Protein AF-A0A0R2S9N7-F1 (afdb_monomer_lite)

Structure (mmCIF, N/CA/C/O backbone):
data_AF-A0A0R2S9N7-F1
#
_entry.id   AF-A0A0R2S9N7-F1
#
loop_
_atom_site.group_PDB
_atom_site.id
_atom_site.type_symbol
_atom_site.label_atom_id
_atom_site.label_alt_id
_atom_site.label_comp_id
_atom_site.label_asym_id
_atom_site.label_entity_id
_atom_site.label_seq_id
_atom_site.pdbx_PDB_ins_code
_atom_site.Cartn_x
_atom_site.Cartn_y
_atom_site.Cartn_z
_atom_site.occupancy
_atom_site.B_iso_or_equiv
_atom_site.auth_seq_id
_atom_site.auth_comp_id
_atom_site.auth_asym_id
_atom_site.auth_atom_id
_atom_site.pdbx_PDB_model_num
ATOM 1 N N . MET A 1 1 ? 53.675 29.530 25.010 1.00 46.69 1 MET A N 1
ATOM 2 C CA . MET A 1 1 ? 53.027 28.350 24.396 1.00 46.69 1 MET A CA 1
ATOM 3 C C . MET A 1 1 ? 51.530 28.462 24.647 1.00 46.69 1 MET A C 1
ATOM 5 O O . MET A 1 1 ? 51.131 28.408 25.797 1.00 46.69 1 MET A O 1
ATOM 9 N N . LEU A 1 2 ? 50.727 28.735 23.614 1.00 56.81 2 LEU A N 1
ATOM 10 C CA . LEU A 1 2 ? 49.268 28.899 23.712 1.00 56.81 2 LEU A CA 1
ATOM 11 C C . LEU A 1 2 ? 48.592 27.609 23.211 1.00 56.81 2 LEU A C 1
ATOM 13 O O . LEU A 1 2 ? 48.313 27.517 22.010 1.00 56.81 2 LEU A O 1
ATOM 17 N N . PRO A 1 3 ? 48.355 26.589 24.060 1.00 54.53 3 PRO A N 1
ATOM 18 C CA . PRO A 1 3 ? 47.459 25.508 23.681 1.00 54.53 3 PRO A CA 1
ATOM 19 C C . PRO A 1 3 ? 46.035 26.094 23.654 1.00 54.53 3 PRO A C 1
ATOM 21 O O . PRO A 1 3 ? 45.788 27.155 24.213 1.00 54.53 3 PRO A O 1
ATOM 24 N N . ASN A 1 4 ? 45.076 25.434 23.019 1.00 63.56 4 ASN A N 1
ATOM 25 C CA . ASN A 1 4 ? 43.635 25.755 23.091 1.00 63.56 4 ASN A CA 1
ATOM 26 C C . ASN A 1 4 ? 43.058 26.678 22.008 1.00 63.56 4 ASN A C 1
ATOM 28 O O . ASN A 1 4 ? 41.837 26.759 21.919 1.00 63.56 4 ASN A O 1
ATOM 32 N N . ARG A 1 5 ? 43.844 27.263 21.088 1.00 66.56 5 ARG A N 1
ATOM 33 C CA . ARG A 1 5 ? 43.258 27.992 19.933 1.00 66.56 5 ARG A CA 1
ATOM 34 C C . ARG A 1 5 ? 42.323 27.109 19.094 1.00 66.56 5 ARG A C 1
ATOM 36 O O . ARG A 1 5 ? 41.259 27.553 18.687 1.00 66.56 5 ARG A O 1
ATOM 43 N N . ARG A 1 6 ? 42.681 25.834 18.897 1.00 68.69 6 ARG A N 1
ATOM 44 C CA . ARG A 1 6 ? 41.844 24.854 18.178 1.00 68.69 6 ARG A CA 1
ATOM 45 C C . ARG A 1 6 ? 40.577 24.466 18.950 1.00 68.69 6 ARG A C 1
ATOM 47 O O . ARG A 1 6 ? 39.534 24.293 18.335 1.00 68.69 6 ARG A O 1
ATOM 54 N N . ALA A 1 7 ? 40.659 24.377 20.278 1.00 72.25 7 ALA A N 1
ATOM 55 C CA . ALA A 1 7 ? 39.514 24.052 21.129 1.00 72.25 7 ALA A CA 1
ATOM 56 C C . ALA A 1 7 ? 38.494 25.201 21.173 1.00 72.25 7 ALA A C 1
ATOM 58 O O . ALA A 1 7 ? 37.296 24.961 21.086 1.00 72.25 7 ALA A O 1
ATOM 59 N N . ILE A 1 8 ? 38.974 26.447 21.224 1.00 73.00 8 ILE A N 1
ATOM 60 C CA . ILE A 1 8 ? 38.121 27.643 21.206 1.00 73.00 8 ILE A CA 1
ATOM 61 C C . ILE A 1 8 ? 37.378 27.757 19.870 1.00 73.00 8 ILE A C 1
ATOM 63 O O . ILE A 1 8 ? 36.181 28.027 19.855 1.00 73.00 8 ILE A O 1
ATOM 67 N N . VAL A 1 9 ? 38.060 27.487 18.751 1.00 74.56 9 VAL A N 1
ATOM 68 C CA . VAL A 1 9 ? 37.428 27.500 17.422 1.00 74.56 9 VAL A CA 1
ATOM 69 C C . VAL A 1 9 ? 36.389 26.384 17.286 1.00 74.56 9 VAL A C 1
ATOM 71 O O . VAL A 1 9 ? 35.305 26.636 16.773 1.00 74.56 9 VAL A O 1
ATOM 74 N N . ALA A 1 10 ? 36.670 25.176 17.786 1.00 77.75 10 ALA A N 1
ATOM 75 C CA . ALA A 1 10 ? 35.713 24.069 17.748 1.00 77.75 10 ALA A CA 1
ATOM 76 C C . ALA A 1 10 ? 34.458 24.349 18.594 1.00 77.75 10 ALA A C 1
ATOM 78 O O . ALA A 1 10 ? 33.345 24.075 18.149 1.00 77.75 10 ALA A O 1
ATOM 79 N N . LEU A 1 11 ? 34.627 24.944 19.780 1.00 77.94 11 LEU A N 1
ATOM 80 C CA . LEU A 1 11 ? 33.511 25.326 20.645 1.00 77.94 11 LEU A CA 1
ATOM 81 C C . LEU A 1 11 ? 32.642 26.413 19.993 1.00 77.94 11 LEU A C 1
ATOM 83 O O . LEU A 1 11 ? 31.419 26.305 20.002 1.00 77.94 11 LEU A O 1
ATOM 87 N N . ALA A 1 12 ? 33.270 27.422 19.380 1.00 78.25 12 ALA A N 1
ATOM 88 C CA . ALA A 1 12 ? 32.566 28.489 18.672 1.00 78.25 12 ALA A CA 1
ATOM 89 C C . ALA A 1 12 ? 31.812 27.975 17.433 1.00 78.25 12 ALA A C 1
ATOM 91 O O . ALA A 1 12 ? 30.716 28.440 17.141 1.00 78.25 12 ALA A O 1
ATOM 92 N N . PHE A 1 13 ? 32.365 26.991 16.718 1.00 76.19 13 PHE A N 1
ATOM 93 C CA . PHE A 1 13 ? 31.676 26.377 15.581 1.00 76.19 13 PHE A CA 1
ATOM 94 C C . PHE A 1 13 ? 30.472 25.539 16.027 1.00 76.19 13 PHE A C 1
ATOM 96 O O . PHE A 1 13 ? 29.421 25.583 15.392 1.00 76.19 13 PHE A O 1
ATOM 103 N N . ALA A 1 14 ? 30.602 24.808 17.138 1.00 78.81 14 ALA A N 1
ATOM 104 C CA . ALA A 1 14 ? 29.511 24.016 17.693 1.00 78.81 14 ALA A CA 1
ATOM 105 C C . ALA A 1 14 ? 28.341 24.896 18.160 1.00 78.81 14 ALA A C 1
ATOM 107 O O . ALA A 1 14 ? 27.188 24.575 17.880 1.00 78.81 14 ALA A O 1
ATOM 108 N N . THR A 1 15 ? 28.615 26.028 18.817 1.00 74.12 15 THR A N 1
ATOM 109 C CA . THR A 1 15 ? 27.553 26.935 19.279 1.00 74.12 15 THR A CA 1
ATOM 110 C C . THR A 1 15 ? 26.830 27.626 18.122 1.00 74.12 15 THR A C 1
ATOM 112 O O . THR A 1 15 ? 25.608 27.750 18.164 1.00 74.12 15 THR A O 1
ATOM 115 N N . LEU A 1 16 ? 27.549 27.996 17.057 1.00 75.81 16 LEU A N 1
ATOM 116 C CA . LEU A 1 16 ? 26.969 28.621 15.862 1.00 75.81 16 LEU A CA 1
ATOM 117 C C . LEU A 1 16 ? 26.112 27.629 15.052 1.00 75.81 16 LEU A C 1
ATOM 119 O O . LEU A 1 16 ? 25.073 27.996 14.502 1.00 75.81 16 LEU A O 1
ATOM 123 N N . PHE A 1 17 ? 26.500 26.350 15.024 1.00 71.38 17 PHE A N 1
ATOM 124 C CA . PHE A 1 17 ? 25.713 25.302 14.371 1.00 71.38 17 PHE A CA 1
ATOM 125 C C . PHE A 1 17 ? 24.400 25.022 15.116 1.00 71.38 17 PHE A C 1
ATOM 127 O O . PHE A 1 17 ? 23.358 24.868 14.486 1.00 71.38 17 PHE A O 1
ATOM 134 N N . ILE A 1 18 ? 24.425 25.022 16.455 1.00 68.88 18 ILE A N 1
ATOM 135 C CA . ILE A 1 18 ? 23.225 24.811 17.281 1.00 68.88 18 ILE A CA 1
ATOM 136 C C . ILE A 1 18 ? 22.237 25.980 17.142 1.00 68.88 18 ILE A C 1
ATOM 138 O O . ILE A 1 18 ? 21.033 25.747 17.112 1.00 68.88 18 ILE A O 1
ATOM 142 N N . SER A 1 19 ? 22.714 27.224 17.005 1.00 70.25 19 SER A N 1
ATOM 143 C CA . SER A 1 19 ? 21.831 28.390 16.844 1.00 70.25 19 SER A CA 1
ATOM 144 C C . SER A 1 19 ? 21.242 28.551 15.439 1.00 70.25 19 SER A C 1
ATOM 146 O O . SER A 1 19 ? 20.289 29.305 15.279 1.00 70.25 19 SER A O 1
ATOM 148 N N . SER A 1 20 ? 21.811 27.891 14.423 1.00 64.81 20 SER A N 1
ATOM 149 C CA . SER A 1 20 ? 21.398 28.044 13.015 1.00 64.81 20 SER A CA 1
ATOM 150 C C . SER A 1 20 ? 20.420 26.963 12.543 1.00 64.81 20 SER A C 1
ATOM 152 O O . SER A 1 20 ? 19.965 26.999 11.402 1.00 64.81 20 SER A O 1
ATOM 154 N N . VAL A 1 21 ? 20.086 25.992 13.401 1.00 65.56 21 VAL A N 1
ATOM 155 C CA . VAL A 1 21 ? 18.990 25.059 13.126 1.00 65.56 21 VAL A CA 1
ATOM 156 C C . VAL A 1 21 ? 17.679 25.787 13.406 1.00 65.56 21 VAL A C 1
ATOM 158 O O . VAL A 1 21 ? 17.211 25.857 14.539 1.00 65.56 21 VAL A O 1
ATOM 161 N N . GLU A 1 22 ? 17.071 26.333 12.357 1.00 59.97 22 GLU A N 1
ATOM 162 C CA . GLU A 1 22 ? 15.672 26.742 12.394 1.00 59.97 22 GLU A CA 1
ATOM 163 C C . GLU A 1 22 ? 14.799 25.496 12.614 1.00 59.97 22 GLU A C 1
ATOM 165 O O . GLU A 1 22 ? 14.600 24.667 11.726 1.00 59.97 22 GLU A O 1
ATOM 170 N N . ILE A 1 23 ? 14.254 25.362 13.823 1.00 59.12 23 ILE A N 1
ATOM 171 C CA . ILE A 1 23 ? 13.366 24.260 14.241 1.00 59.12 23 ILE A CA 1
ATOM 172 C C . ILE A 1 23 ? 11.991 24.330 13.530 1.00 59.12 23 ILE A C 1
ATOM 174 O O . ILE A 1 23 ? 11.126 23.482 13.736 1.00 59.12 23 ILE A O 1
ATOM 178 N N . SER A 1 24 ? 11.785 25.281 12.614 1.00 55.53 24 SER A N 1
ATOM 179 C CA . SER A 1 24 ? 10.508 25.567 11.943 1.00 55.53 24 SER A CA 1
ATOM 180 C C . SER A 1 24 ? 9.906 24.406 11.130 1.00 55.53 24 SER A C 1
ATOM 182 O O . SER A 1 24 ? 8.755 24.498 10.716 1.00 55.53 24 SER A O 1
ATOM 184 N N . HIS A 1 25 ? 10.632 23.303 10.911 1.00 52.47 25 HIS A N 1
ATOM 185 C CA . HIS A 1 25 ? 10.128 22.121 10.189 1.00 52.47 25 HIS A CA 1
ATOM 186 C C . HIS A 1 25 ? 9.723 20.949 11.097 1.00 52.47 25 HIS A C 1
ATOM 188 O O . HIS A 1 25 ? 9.222 19.936 10.607 1.00 52.47 25 HIS A O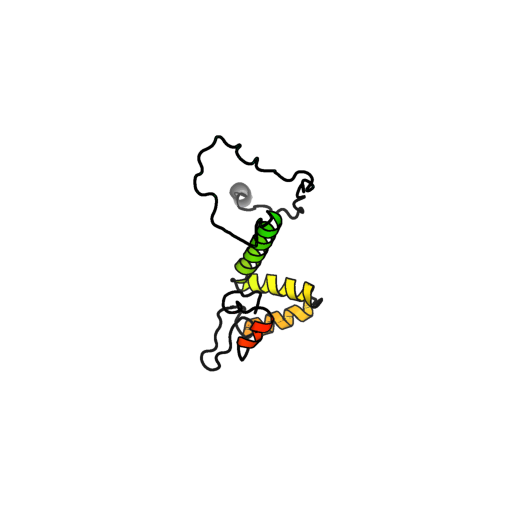 1
ATOM 194 N N . ALA A 1 26 ? 9.874 21.072 12.416 1.00 51.28 26 ALA A N 1
ATOM 195 C CA . ALA A 1 26 ? 9.287 20.122 13.349 1.00 51.28 26 ALA A CA 1
ATOM 196 C C . ALA A 1 26 ? 7.853 20.563 13.665 1.00 51.28 26 ALA A C 1
ATOM 198 O O . ALA A 1 26 ? 7.591 21.139 14.713 1.00 51.28 26 ALA A O 1
ATOM 199 N N . GLN A 1 27 ? 6.910 20.311 12.754 1.00 47.91 27 GLN A N 1
ATOM 200 C CA . GLN A 1 27 ? 5.502 20.282 13.152 1.00 47.91 27 GLN A CA 1
ATOM 201 C C . GLN A 1 27 ? 5.351 19.088 14.108 1.00 47.91 27 GLN A C 1
ATOM 203 O O . GLN A 1 27 ? 5.538 17.949 13.659 1.00 47.91 27 GLN A O 1
ATOM 208 N N . PRO A 1 28 ? 5.070 19.277 15.412 1.00 45.62 28 PRO A N 1
ATOM 209 C CA . PRO A 1 28 ? 4.678 18.148 16.231 1.00 45.62 28 PRO A CA 1
ATOM 210 C C . PRO A 1 28 ? 3.382 17.604 15.631 1.00 45.62 28 PRO A C 1
ATOM 212 O O . PRO A 1 28 ? 2.356 18.278 15.598 1.00 45.62 28 PRO A O 1
ATOM 215 N N . VAL A 1 29 ? 3.426 16.373 15.122 1.00 53.12 29 VAL A N 1
ATOM 216 C CA . VAL A 1 29 ? 2.204 15.595 14.929 1.00 53.12 29 VAL A CA 1
ATOM 217 C C . VAL A 1 29 ? 1.657 15.374 16.334 1.00 53.12 29 VAL A C 1
ATOM 219 O O . VAL A 1 29 ? 2.145 14.506 17.061 1.00 53.12 29 VAL A O 1
ATOM 222 N N . TYR A 1 30 ? 0.716 16.224 16.747 1.00 42.97 30 TYR A N 1
ATOM 223 C CA . TYR A 1 30 ? 0.026 16.084 18.019 1.00 42.97 30 TYR A CA 1
ATOM 224 C C . TYR A 1 30 ? -0.628 14.699 18.047 1.00 42.97 30 TYR A C 1
ATOM 226 O O . TYR A 1 30 ? -1.458 14.359 17.208 1.00 42.97 30 TYR A O 1
ATOM 234 N N . LYS A 1 31 ? -0.176 13.876 18.994 1.00 52.56 31 LYS A N 1
ATOM 235 C CA . LYS A 1 31 ? -0.735 12.558 19.329 1.00 52.56 31 LYS A CA 1
ATOM 236 C C . LYS A 1 31 ? -1.891 12.662 20.333 1.00 52.56 31 LYS A C 1
ATOM 238 O O . LYS A 1 31 ? -2.271 11.655 20.920 1.00 52.56 31 LYS A O 1
ATOM 243 N N . GLU A 1 32 ? -2.413 13.862 20.547 1.00 59.16 32 GLU A N 1
ATOM 244 C CA . GLU A 1 32 ? -3.610 14.085 21.349 1.00 59.16 32 GLU A CA 1
ATOM 245 C C . GLU A 1 32 ? -4.832 13.674 20.512 1.00 59.16 32 GLU A C 1
ATOM 247 O O . GLU A 1 32 ? -4.908 14.046 19.333 1.00 59.16 32 GLU A O 1
ATOM 252 N N . PRO A 1 33 ? -5.781 12.895 21.056 1.00 54.88 33 PRO A N 1
ATOM 253 C CA . PRO A 1 33 ? -7.067 12.734 20.402 1.00 54.88 33 PRO A CA 1
ATOM 254 C C . PRO A 1 33 ? -7.712 14.119 20.289 1.00 54.88 33 PRO A C 1
ATOM 256 O O . PRO A 1 33 ? -7.824 14.842 21.274 1.00 54.88 33 PRO A O 1
ATOM 259 N N . ILE A 1 34 ? -8.120 14.502 19.079 1.00 55.06 34 ILE A N 1
ATOM 260 C CA . ILE A 1 34 ? -8.964 15.680 18.883 1.00 55.06 34 ILE A CA 1
ATOM 261 C C . ILE A 1 34 ? -10.269 15.384 19.624 1.00 55.06 34 ILE A C 1
ATOM 263 O O . ILE A 1 34 ? -11.073 14.572 19.163 1.00 55.06 34 ILE A O 1
ATOM 267 N N . GLU A 1 35 ? -10.453 15.997 20.791 1.00 49.56 35 GLU A N 1
ATOM 268 C CA . GLU A 1 35 ? -11.716 15.956 21.513 1.00 49.56 35 GLU A CA 1
ATOM 269 C C . GLU A 1 35 ? -12.706 16.810 20.721 1.00 49.56 35 GLU A C 1
ATOM 271 O O . GLU A 1 35 ? -12.765 18.036 20.821 1.00 49.56 35 GLU A O 1
ATOM 276 N N . LEU A 1 36 ? -13.417 16.145 19.811 1.00 48.50 36 LEU A N 1
ATOM 277 C CA . LEU A 1 36 ? -14.500 16.750 19.064 1.00 48.50 36 LEU A CA 1
ATOM 278 C C . LEU A 1 36 ? -15.568 17.134 20.092 1.00 48.50 36 LEU A C 1
ATOM 280 O O . LEU A 1 36 ? -16.206 16.259 20.677 1.00 48.50 36 LEU A O 1
ATOM 284 N N . LEU A 1 37 ? -15.782 18.433 20.303 1.00 42.62 37 LEU A N 1
ATOM 285 C CA . LEU A 1 37 ? -17.009 18.927 20.921 1.00 42.62 37 LEU A CA 1
ATOM 286 C C . LEU A 1 37 ? -18.164 18.568 19.981 1.00 42.62 37 LEU A C 1
ATOM 288 O O . LEU A 1 37 ? -18.557 19.334 19.103 1.00 42.62 37 LEU A O 1
ATOM 292 N N . VAL A 1 38 ? -18.670 17.349 20.136 1.00 48.09 38 VAL A N 1
ATOM 293 C CA . VAL A 1 38 ? -19.919 16.905 19.538 1.00 48.09 38 VAL A CA 1
ATOM 294 C C . VAL A 1 38 ? -21.015 17.685 20.247 1.00 48.09 38 VAL A C 1
ATOM 296 O O . VAL A 1 38 ? -21.445 17.322 21.340 1.00 48.09 38 VAL A O 1
ATOM 299 N N . VAL A 1 39 ? -21.459 18.786 19.639 1.00 50.84 39 VAL A N 1
ATOM 300 C CA . VAL A 1 39 ? -22.756 19.367 19.987 1.00 50.84 39 VAL A CA 1
ATOM 301 C C . VAL A 1 39 ? -23.784 18.266 19.737 1.00 50.84 39 VAL A C 1
ATOM 303 O O . VAL A 1 39 ? -23.891 17.750 18.622 1.00 50.84 39 VAL A O 1
ATOM 306 N N . GLN A 1 40 ? -24.461 17.835 20.802 1.00 39.41 40 GLN A N 1
ATOM 307 C CA . GLN A 1 40 ? -25.491 16.806 20.716 1.00 39.41 40 GLN A CA 1
ATOM 308 C C . GLN A 1 40 ? -26.567 17.212 19.697 1.00 39.41 40 GLN A C 1
ATOM 310 O O . GLN A 1 40 ? -26.881 18.402 19.592 1.00 39.41 40 GLN A O 1
ATOM 315 N N . PRO A 1 41 ? -27.155 16.258 18.951 1.00 48.88 41 PRO A N 1
ATOM 316 C CA . PRO A 1 41 ? -28.177 16.553 17.959 1.00 48.88 41 PRO A CA 1
ATOM 317 C C . PRO A 1 41 ? -29.495 16.853 18.683 1.00 48.88 41 PRO A C 1
ATOM 319 O O . PRO A 1 41 ? -30.339 15.979 18.852 1.00 48.88 41 PRO A O 1
ATOM 322 N N . GLY A 1 42 ? -29.628 18.079 19.184 1.00 45.53 42 GLY A N 1
ATOM 323 C CA . GLY A 1 42 ? -30.844 18.582 19.826 1.00 45.53 42 GLY A CA 1
ATOM 324 C C . GLY A 1 42 ? -31.615 19.564 18.953 1.00 45.53 42 GLY A C 1
ATOM 325 O O . GLY A 1 42 ? -32.839 19.521 18.934 1.00 45.53 42 GLY A O 1
ATOM 326 N N . ASP A 1 43 ? -30.917 20.386 18.169 1.00 44.00 43 ASP A N 1
ATOM 327 C CA . ASP A 1 43 ? -31.564 21.364 17.302 1.00 44.00 43 ASP A CA 1
ATOM 328 C C . ASP A 1 43 ? -31.390 20.972 15.841 1.00 44.00 43 ASP A C 1
ATOM 330 O O . ASP A 1 43 ? -30.360 21.205 15.205 1.00 44.00 43 ASP A O 1
ATOM 334 N N . SER A 1 44 ? -32.448 20.384 15.284 1.00 48.38 44 SER A N 1
ATOM 335 C CA . SER A 1 44 ? -32.684 20.457 13.850 1.00 48.38 44 SER A CA 1
ATOM 336 C C . SER A 1 44 ? -32.608 21.931 13.452 1.00 48.38 44 SER A C 1
ATOM 338 O O . SER A 1 44 ? -33.473 22.713 13.855 1.00 48.38 44 SER A O 1
ATOM 340 N N . LEU A 1 45 ? -31.596 22.320 12.676 1.00 46.09 45 LEU A N 1
ATOM 341 C CA . LEU A 1 45 ? -31.581 23.615 12.005 1.00 46.09 45 LEU A CA 1
ATOM 342 C C . LEU A 1 45 ? -32.740 23.615 11.006 1.00 46.09 45 LEU A C 1
ATOM 344 O O . LEU A 1 45 ? -32.605 23.188 9.861 1.00 46.09 45 LEU A O 1
ATOM 348 N N . LYS A 1 46 ? -33.921 24.027 11.472 1.00 46.34 46 LYS A N 1
ATOM 349 C CA . LYS A 1 46 ? -35.077 24.249 10.617 1.00 46.34 46 LYS A CA 1
ATOM 350 C C . LYS A 1 46 ? -34.783 25.503 9.816 1.00 46.34 46 LYS A C 1
ATOM 352 O O . LYS A 1 46 ? -34.914 26.614 10.320 1.00 46.34 46 LYS A O 1
ATOM 357 N N . VAL A 1 47 ? -34.368 25.315 8.569 1.00 50.66 47 VAL A N 1
ATOM 358 C CA . VAL A 1 47 ? -34.463 26.377 7.571 1.00 50.66 47 VAL A CA 1
ATOM 359 C C . VAL A 1 47 ? -35.942 26.738 7.485 1.00 50.66 47 VAL A C 1
ATOM 361 O O . VAL A 1 47 ? -36.779 25.902 7.145 1.00 50.66 47 VAL A O 1
ATOM 364 N N . SER A 1 48 ? -36.269 27.957 7.902 1.00 41.19 48 SER A N 1
ATOM 365 C CA . SER A 1 48 ? -37.610 28.514 7.797 1.00 41.19 48 SER A CA 1
ATOM 366 C C . SER A 1 48 ? -38.039 28.497 6.334 1.00 41.19 48 SER A C 1
ATOM 368 O O . SER A 1 48 ? -37.352 29.064 5.484 1.00 41.19 48 SER A O 1
ATOM 370 N N . VAL A 1 49 ? -39.170 27.851 6.052 1.00 51.06 49 VAL A N 1
ATOM 371 C CA . VAL A 1 49 ? -39.871 27.990 4.772 1.00 51.06 49 VAL A CA 1
ATOM 372 C C . VAL A 1 49 ? -40.145 29.487 4.572 1.00 51.06 49 VAL A C 1
ATOM 374 O O . VAL A 1 49 ? -40.730 30.093 5.476 1.00 51.06 49 VAL A O 1
ATOM 377 N N . PRO A 1 50 ? -39.705 30.112 3.465 1.00 45.94 50 PRO A N 1
ATOM 378 C CA . PRO A 1 50 ? -40.088 31.485 3.165 1.00 45.94 50 PRO A CA 1
ATOM 379 C C . PRO A 1 50 ? -41.616 31.550 3.078 1.00 45.94 50 PRO A C 1
ATOM 381 O O . PRO A 1 50 ? -42.226 30.736 2.386 1.00 45.94 50 PRO A O 1
ATOM 384 N N . GLY A 1 51 ? -42.236 32.459 3.834 1.00 53.94 51 GLY A N 1
ATOM 385 C CA . GLY A 1 51 ? -43.684 32.668 3.790 1.00 53.94 51 GLY A CA 1
ATOM 386 C C . GLY A 1 51 ? -44.152 33.132 2.408 1.00 53.94 51 GLY A C 1
ATOM 387 O O . GLY A 1 51 ? -43.342 33.583 1.598 1.00 53.94 51 GLY A O 1
ATOM 388 N N . ASP A 1 52 ? -45.465 33.050 2.176 1.00 51.69 52 ASP A N 1
ATOM 389 C CA . ASP A 1 52 ? -46.187 33.183 0.892 1.00 51.69 52 ASP A CA 1
ATOM 390 C C . ASP A 1 52 ? -46.036 34.527 0.131 1.00 51.69 52 ASP A C 1
ATOM 392 O O . ASP A 1 52 ? -46.852 34.856 -0.730 1.00 51.69 52 ASP A O 1
ATOM 396 N N . LEU A 1 53 ? -45.019 35.336 0.435 1.00 54.06 53 LEU A N 1
ATOM 397 C CA . LEU A 1 53 ? -44.763 36.646 -0.169 1.00 54.06 53 LEU A CA 1
ATOM 398 C C . LEU A 1 53 ? -43.397 36.767 -0.867 1.00 54.06 53 LEU A C 1
ATOM 400 O O . LEU A 1 53 ? -43.089 37.847 -1.369 1.00 54.06 53 LEU A O 1
ATOM 404 N N . GLU A 1 54 ? -42.592 35.703 -0.954 1.00 49.75 54 GLU A N 1
ATOM 405 C CA . GLU A 1 54 ? -41.316 35.744 -1.686 1.00 49.75 54 GLU A CA 1
ATOM 406 C C . GLU A 1 54 ? -41.378 35.037 -3.056 1.00 49.75 54 GLU A C 1
ATOM 408 O O . GLU A 1 54 ? -42.038 34.005 -3.196 1.00 49.75 54 GLU A O 1
ATOM 413 N N . PRO A 1 55 ? -40.726 35.592 -4.101 1.00 43.19 55 PRO A N 1
ATOM 414 C CA . PRO A 1 55 ? -40.866 35.117 -5.475 1.00 43.19 55 PRO A CA 1
ATOM 415 C C . PRO A 1 55 ? -40.332 33.688 -5.648 1.00 43.19 55 PRO A C 1
ATOM 417 O O . PRO A 1 55 ? -39.211 33.367 -5.253 1.00 43.19 55 PRO A O 1
ATOM 420 N N . ASN A 1 56 ? -41.139 32.847 -6.299 1.00 51.06 56 ASN A N 1
ATOM 421 C CA . ASN A 1 56 ? -40.879 31.441 -6.600 1.00 51.06 56 ASN A CA 1
ATOM 422 C C . ASN A 1 56 ? -39.825 31.267 -7.706 1.00 51.06 56 ASN A C 1
ATOM 424 O O . ASN A 1 56 ? -40.112 30.836 -8.825 1.00 51.06 56 ASN A O 1
ATOM 428 N N . TRP A 1 57 ? -38.564 31.553 -7.395 1.00 47.84 57 TRP A N 1
ATOM 429 C CA . TRP A 1 57 ? -37.491 30.928 -8.160 1.00 47.84 57 TRP A CA 1
ATOM 430 C C . TRP A 1 57 ? -37.635 29.401 -8.016 1.00 47.84 57 TRP A C 1
ATOM 432 O O . TRP A 1 57 ? -37.997 28.930 -6.934 1.00 47.84 57 TRP A O 1
ATOM 442 N N . PRO A 1 58 ? -37.428 28.617 -9.090 1.00 44.53 58 PRO A N 1
ATOM 443 C CA . PRO A 1 58 ? -37.624 27.177 -9.044 1.00 44.53 58 P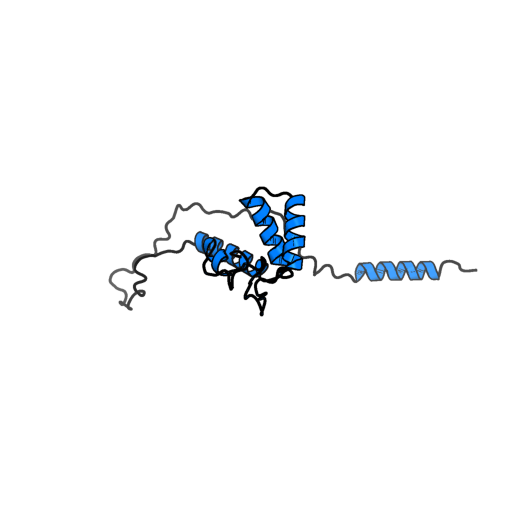RO A CA 1
ATOM 444 C C . PRO A 1 58 ? -36.631 26.609 -8.037 1.00 44.53 58 PRO A C 1
ATOM 446 O O . PRO A 1 58 ? -35.418 26.594 -8.262 1.00 44.53 58 PRO A O 1
ATOM 449 N N . THR A 1 59 ? -37.155 26.219 -6.882 1.00 46.50 59 THR A N 1
ATOM 450 C CA . THR A 1 59 ? -36.38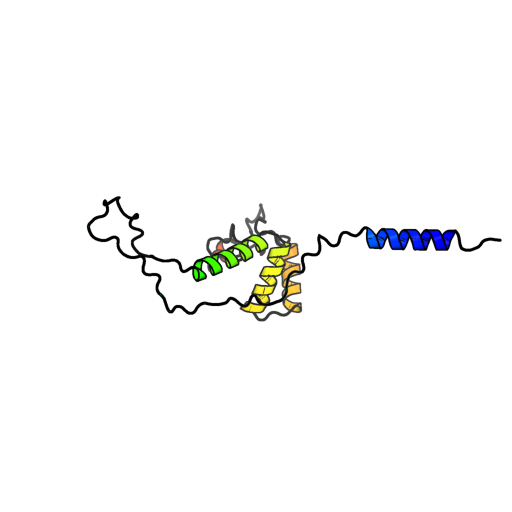0 25.619 -5.817 1.00 46.50 59 THR A CA 1
ATOM 451 C C . THR A 1 59 ? -35.797 24.317 -6.329 1.00 46.50 59 THR A C 1
ATOM 453 O O . THR A 1 59 ? -36.504 23.482 -6.883 1.00 46.50 59 THR A O 1
ATOM 456 N N . LEU A 1 60 ? -34.477 24.209 -6.157 1.00 44.28 60 LEU A N 1
ATOM 457 C CA . LEU A 1 60 ? -33.748 22.974 -5.894 1.00 44.28 60 LEU A CA 1
ATOM 458 C C . LEU A 1 60 ? -34.298 21.756 -6.638 1.00 44.28 60 LEU A C 1
ATOM 460 O O . LEU A 1 60 ? -35.184 21.067 -6.142 1.00 44.28 60 LEU A O 1
ATOM 464 N N . ILE A 1 61 ? -33.699 21.507 -7.807 1.00 47.91 61 ILE A N 1
ATOM 465 C CA . ILE A 1 61 ? -33.478 20.183 -8.403 1.00 47.91 61 ILE A CA 1
ATOM 466 C C . ILE A 1 61 ? -33.939 19.076 -7.455 1.00 47.91 61 ILE A C 1
ATOM 468 O O . ILE A 1 61 ? -33.349 18.897 -6.387 1.00 47.91 61 ILE A O 1
ATOM 472 N N . GLU A 1 62 ? -34.969 18.343 -7.873 1.00 49.62 62 GLU A N 1
ATOM 473 C CA . GLU A 1 62 ? -35.363 17.054 -7.318 1.00 49.62 62 GLU A CA 1
ATOM 474 C C . GLU A 1 62 ? -34.129 16.145 -7.155 1.00 49.62 62 GLU A C 1
ATOM 476 O O . GLU A 1 62 ? -33.764 15.368 -8.031 1.00 49.62 62 GLU A O 1
ATOM 481 N N . MET A 1 63 ? -33.462 16.231 -6.006 1.00 51.62 63 MET A N 1
ATOM 482 C CA . MET A 1 63 ? -32.588 15.189 -5.473 1.00 51.62 63 MET A CA 1
ATOM 483 C C . MET A 1 63 ? -33.479 14.224 -4.685 1.00 51.62 63 MET A C 1
ATOM 485 O O . MET A 1 63 ? -33.403 14.120 -3.462 1.00 51.62 63 MET A O 1
ATOM 489 N N . SER A 1 64 ? -34.399 13.586 -5.401 1.00 52.94 64 SER A N 1
ATOM 490 C CA . SER A 1 64 ? -35.635 13.005 -4.878 1.00 52.94 64 SER A CA 1
ATOM 491 C C . SER A 1 64 ? -35.518 11.641 -4.192 1.00 52.94 64 SER A C 1
ATOM 493 O O . SER A 1 64 ? -36.487 10.902 -4.242 1.00 52.94 64 SER A O 1
ATOM 495 N N . ASP A 1 65 ? -34.417 11.297 -3.503 1.00 53.91 65 ASP A N 1
ATOM 496 C CA . ASP A 1 65 ? -34.523 10.195 -2.508 1.00 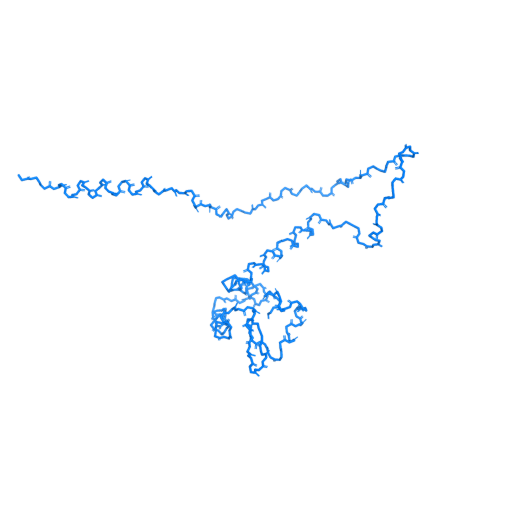53.91 65 ASP A CA 1
ATOM 497 C C . ASP A 1 65 ? -33.358 9.973 -1.521 1.00 53.91 65 ASP A C 1
ATOM 499 O O . ASP A 1 65 ? -33.367 9.016 -0.748 1.00 53.91 65 ASP A O 1
ATOM 503 N N . ARG A 1 66 ? -32.327 10.829 -1.486 1.00 55.38 66 ARG A N 1
ATOM 504 C CA . ARG A 1 66 ? -31.311 10.800 -0.408 1.00 55.38 66 ARG A CA 1
ATOM 505 C C . ARG A 1 66 ? -30.950 12.213 0.021 1.00 55.38 66 ARG A C 1
ATOM 507 O O . ARG A 1 66 ? -29.885 12.736 -0.296 1.00 55.38 66 ARG A O 1
ATOM 514 N N . SER A 1 67 ? -31.886 12.857 0.699 1.00 64.06 67 SER A N 1
ATOM 515 C CA . SER A 1 67 ? -31.740 14.222 1.190 1.00 64.06 67 SER A CA 1
ATOM 516 C C . SER A 1 67 ? -31.059 14.240 2.561 1.00 64.06 67 SER A C 1
ATOM 518 O O . SER A 1 67 ? -31.580 13.656 3.507 1.00 64.06 67 SER A O 1
ATOM 520 N N . LEU A 1 68 ? -29.958 14.996 2.649 1.00 59.19 68 LEU A N 1
ATOM 521 C CA . LEU A 1 68 ? -29.087 15.256 3.808 1.00 59.19 68 LEU A CA 1
ATOM 522 C C . LEU A 1 68 ? -27.998 14.197 4.037 1.00 59.19 68 LEU A C 1
ATOM 524 O O . LEU A 1 68 ? -28.148 13.269 4.826 1.00 59.19 68 LEU A O 1
ATOM 528 N N . VAL A 1 69 ? -26.845 14.392 3.387 1.00 64.56 69 VAL A N 1
ATOM 529 C CA . VAL A 1 69 ? -25.598 13.780 3.861 1.00 64.56 69 VAL A CA 1
ATOM 530 C C . VAL A 1 69 ? -25.212 14.512 5.141 1.00 64.56 69 VAL A C 1
ATOM 532 O O . VAL A 1 69 ? -24.999 15.727 5.116 1.00 64.56 69 VAL A O 1
ATOM 535 N N . MET A 1 70 ? -25.166 13.808 6.271 1.00 74.06 70 MET A N 1
ATOM 536 C CA . MET A 1 70 ? -24.774 14.444 7.524 1.00 74.06 70 MET A CA 1
ATOM 537 C C . MET A 1 70 ? -23.315 14.903 7.430 1.00 74.06 70 MET A C 1
ATOM 539 O O . MET A 1 70 ? -22.488 14.267 6.773 1.00 74.06 70 MET A O 1
ATOM 543 N N . ALA A 1 71 ? -22.968 15.987 8.130 1.00 78.62 71 ALA A N 1
ATOM 544 C CA . ALA A 1 71 ? -21.580 16.451 8.208 1.00 78.62 71 ALA A CA 1
ATOM 545 C C . ALA A 1 71 ? -20.632 15.333 8.694 1.00 78.62 71 ALA A C 1
ATOM 547 O O . ALA A 1 71 ? -19.495 15.238 8.238 1.00 78.62 71 ALA A O 1
ATOM 548 N N . TRP A 1 72 ? -21.135 14.442 9.554 1.00 75.50 72 TRP A N 1
ATOM 549 C CA . TRP A 1 72 ? -20.436 13.240 10.004 1.00 75.50 72 TRP A CA 1
ATOM 550 C C . TRP A 1 72 ? -20.181 12.216 8.891 1.00 75.50 72 TRP A C 1
ATOM 552 O O . TRP A 1 72 ? -19.074 11.690 8.809 1.00 75.50 72 TRP A O 1
ATOM 562 N N . ASP A 1 73 ? -21.143 11.970 8.000 1.00 81.75 73 ASP A N 1
ATOM 563 C CA . ASP A 1 73 ? -20.959 11.037 6.881 1.00 81.75 73 ASP A CA 1
ATOM 564 C C . ASP A 1 73 ? -19.916 11.574 5.894 1.00 81.75 73 ASP A C 1
ATOM 566 O O . ASP A 1 73 ? -19.019 10.847 5.465 1.00 81.75 73 ASP A O 1
ATOM 570 N N . MET A 1 74 ? -19.968 12.878 5.598 1.00 83.25 74 MET A N 1
ATOM 571 C CA . MET A 1 74 ? -18.950 13.538 4.773 1.00 83.25 74 MET A CA 1
ATOM 572 C C . MET A 1 74 ? -17.565 13.496 5.427 1.00 83.25 74 MET A C 1
ATOM 574 O O . MET A 1 74 ? -16.570 13.253 4.739 1.00 83.25 74 MET A O 1
ATOM 578 N N . LEU A 1 75 ? -17.484 13.684 6.750 1.00 87.38 75 LEU A N 1
ATOM 579 C CA . LEU A 1 75 ? -16.232 13.573 7.499 1.00 87.38 75 LEU A CA 1
ATOM 580 C C . LEU A 1 75 ? -15.650 12.162 7.375 1.00 87.38 75 LEU A C 1
ATOM 582 O O . LEU A 1 75 ? -14.487 12.014 6.998 1.00 87.38 75 LEU A O 1
ATOM 586 N N . MET A 1 76 ? -16.458 11.129 7.609 1.00 83.81 76 MET A N 1
ATOM 587 C CA . MET A 1 76 ? -16.022 9.739 7.476 1.00 83.81 76 MET A CA 1
ATOM 588 C C . MET A 1 76 ? -15.529 9.432 6.061 1.00 83.81 76 MET A C 1
ATOM 590 O O . MET A 1 76 ? -14.450 8.863 5.895 1.00 83.81 76 MET A O 1
ATOM 594 N N . VAL A 1 77 ? -16.264 9.864 5.033 1.00 87.06 77 VAL A N 1
ATOM 595 C CA . VAL A 1 77 ? -15.850 9.700 3.633 1.00 87.06 77 VAL A CA 1
ATOM 596 C C . VAL A 1 77 ? -14.507 10.385 3.374 1.00 87.06 77 VAL A C 1
ATOM 598 O O . VAL A 1 77 ? -13.620 9.769 2.785 1.00 87.06 77 VAL A O 1
ATOM 601 N N . SER A 1 78 ? -14.307 11.616 3.855 1.00 88.44 78 SER A N 1
ATOM 602 C CA . SER A 1 78 ? -13.040 12.340 3.674 1.00 88.44 78 SER A CA 1
ATOM 603 C C . SER A 1 78 ? -11.846 11.628 4.322 1.00 88.44 78 SER A C 1
ATOM 605 O O . SER A 1 78 ? -10.791 11.503 3.698 1.00 88.44 78 SER A O 1
ATOM 607 N N . VAL A 1 79 ? -12.027 11.076 5.528 1.00 89.69 79 VAL A N 1
ATOM 608 C CA . VAL A 1 79 ? -10.996 10.307 6.239 1.00 89.69 79 VAL A CA 1
ATOM 609 C C . VAL A 1 79 ? -10.672 9.016 5.484 1.00 89.69 79 VAL A C 1
ATOM 611 O O . VAL A 1 79 ? -9.502 8.664 5.309 1.00 89.69 79 VAL A O 1
ATOM 614 N N . MET A 1 80 ? -11.689 8.318 4.976 1.00 87.50 80 MET A N 1
ATOM 615 C CA . MET A 1 80 ? -11.493 7.094 4.196 1.00 87.50 80 MET A CA 1
ATOM 616 C C . MET A 1 80 ? -10.790 7.377 2.864 1.00 87.50 80 MET A C 1
ATOM 618 O O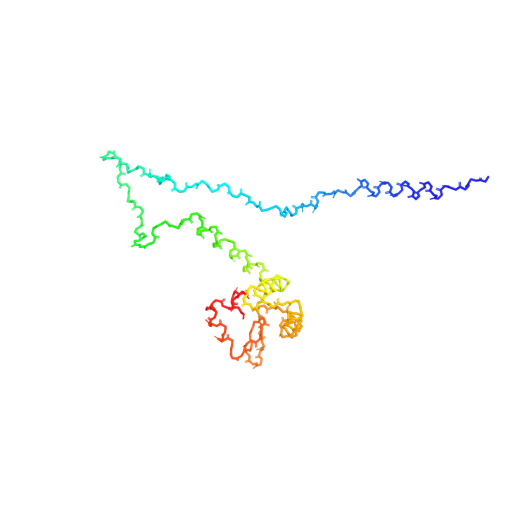 . MET A 1 80 ? -9.862 6.656 2.495 1.00 87.50 80 MET A O 1
ATOM 622 N N . ILE A 1 81 ? -11.146 8.465 2.176 1.00 91.25 81 ILE A N 1
ATOM 623 C CA . ILE A 1 81 ? -10.447 8.916 0.965 1.00 91.25 81 ILE A CA 1
ATOM 624 C C . ILE A 1 81 ? -8.988 9.248 1.282 1.00 91.25 81 ILE A C 1
ATOM 626 O O . ILE A 1 81 ? -8.097 8.841 0.539 1.00 91.25 81 ILE A O 1
ATOM 630 N N . GLN A 1 82 ? -8.711 9.912 2.406 1.00 92.06 82 GLN A N 1
ATOM 631 C CA . GLN A 1 82 ? -7.341 10.182 2.837 1.00 92.06 82 GLN A CA 1
ATOM 632 C C . GLN A 1 82 ? -6.547 8.882 3.061 1.00 92.06 82 GLN A C 1
ATOM 634 O O . GLN A 1 82 ? -5.373 8.806 2.684 1.00 92.06 82 GLN A O 1
ATOM 639 N N . LYS A 1 83 ? -7.172 7.838 3.629 1.00 92.75 83 LYS A N 1
ATOM 640 C CA . LYS A 1 83 ? -6.558 6.505 3.781 1.00 92.75 83 LYS A CA 1
ATOM 641 C C . LYS A 1 83 ? -6.207 5.896 2.422 1.00 92.75 83 LYS A C 1
ATOM 643 O O . LYS A 1 83 ? -5.084 5.416 2.252 1.00 92.75 83 LYS A O 1
ATOM 648 N N . VAL A 1 84 ? -7.123 5.963 1.454 1.00 95.00 84 VAL A N 1
ATOM 649 C CA . VAL A 1 84 ? -6.896 5.493 0.076 1.00 95.00 84 VAL A CA 1
ATOM 650 C C . VAL A 1 84 ? -5.769 6.276 -0.593 1.00 95.00 84 VAL A C 1
ATOM 652 O O . VAL A 1 84 ? -4.868 5.674 -1.173 1.00 95.00 84 VAL A O 1
ATOM 655 N N . GLU A 1 85 ? -5.765 7.601 -0.464 1.00 95.31 85 GLU A N 1
ATOM 656 C CA . GLU A 1 85 ? -4.745 8.464 -1.060 1.00 95.31 85 GLU A CA 1
ATOM 657 C C . GLU A 1 85 ? -3.357 8.155 -0.497 1.00 95.31 85 GLU A C 1
ATOM 659 O O . GLU A 1 85 ? -2.404 7.932 -1.243 1.00 95.31 85 GLU A O 1
ATOM 664 N N . LYS A 1 86 ? -3.245 8.016 0.828 1.00 95.00 86 LYS A N 1
ATOM 665 C CA . LYS A 1 86 ? -2.005 7.579 1.479 1.00 95.00 86 LYS A CA 1
ATOM 666 C C . LYS A 1 86 ? -1.548 6.226 0.926 1.00 95.00 86 LYS A C 1
ATOM 668 O O . LYS A 1 86 ? -0.361 6.058 0.625 1.00 95.00 86 LYS A O 1
ATOM 673 N N . ALA A 1 87 ? -2.475 5.283 0.754 1.00 96.75 87 ALA A N 1
ATOM 674 C CA . ALA A 1 87 ? -2.200 3.944 0.243 1.00 96.75 87 ALA A CA 1
ATOM 675 C C . ALA A 1 87 ? -1.758 3.909 -1.232 1.00 96.75 87 ALA A C 1
ATOM 677 O O . ALA A 1 87 ? -1.214 2.899 -1.667 1.00 96.75 87 ALA A O 1
ATOM 678 N N . ARG A 1 88 ? -1.907 4.991 -2.012 1.00 96.31 88 ARG A N 1
ATOM 679 C CA . ARG A 1 88 ? -1.410 5.048 -3.405 1.00 96.31 88 ARG A CA 1
ATOM 680 C C . ARG A 1 88 ? 0.114 5.059 -3.506 1.00 96.31 88 ARG A C 1
ATOM 682 O O . ARG A 1 88 ? 0.660 4.768 -4.568 1.00 96.31 88 ARG A O 1
ATOM 689 N N . SER A 1 89 ? 0.812 5.357 -2.412 1.00 97.31 89 SER A N 1
ATOM 690 C CA . SER A 1 89 ? 2.264 5.195 -2.312 1.00 97.31 89 SER A CA 1
ATOM 691 C C . SER A 1 89 ? 2.627 3.817 -1.751 1.00 97.31 89 SER A C 1
ATOM 693 O O . SER A 1 89 ? 1.969 3.339 -0.833 1.00 97.31 89 SER A O 1
ATOM 695 N N . ALA A 1 90 ? 3.725 3.208 -2.210 1.00 96.56 90 ALA A N 1
ATOM 696 C CA . ALA A 1 90 ? 4.175 1.900 -1.711 1.00 96.56 90 ALA A CA 1
ATOM 697 C C . ALA A 1 90 ? 4.365 1.881 -0.179 1.00 96.56 90 ALA A C 1
ATOM 699 O O . ALA A 1 90 ? 3.925 0.965 0.514 1.00 96.56 90 ALA A O 1
ATOM 700 N N . ASN A 1 91 ? 4.968 2.934 0.380 1.00 96.94 91 ASN A N 1
ATOM 701 C CA . ASN A 1 91 ? 5.153 3.063 1.828 1.00 96.94 91 ASN A CA 1
ATOM 702 C C . ASN A 1 91 ? 3.833 3.281 2.577 1.00 96.94 91 ASN A C 1
ATOM 704 O O . ASN A 1 91 ? 3.684 2.822 3.710 1.00 96.94 91 ASN A O 1
ATOM 708 N N . GLY A 1 92 ? 2.878 3.994 1.981 1.00 96.94 92 GLY A N 1
ATOM 709 C CA . GLY A 1 92 ? 1.558 4.179 2.567 1.00 96.94 92 GLY A CA 1
ATOM 710 C C . GLY A 1 92 ? 0.715 2.909 2.508 1.00 96.94 92 GLY A C 1
ATOM 711 O O . GLY A 1 92 ? 0.106 2.567 3.518 1.00 96.94 92 GLY A O 1
ATOM 712 N N . ALA A 1 93 ? 0.774 2.161 1.403 1.00 97.50 93 ALA A N 1
ATOM 713 C CA . ALA A 1 93 ? 0.146 0.851 1.258 1.00 97.50 93 ALA A CA 1
ATOM 714 C C . ALA A 1 93 ? 0.648 -0.121 2.332 1.00 97.50 93 ALA A C 1
ATOM 716 O O . ALA A 1 93 ? -0.157 -0.757 2.999 1.00 97.50 93 ALA A O 1
ATOM 717 N N . ARG A 1 94 ? 1.962 -0.144 2.609 1.00 97.62 94 ARG A N 1
ATOM 718 C CA . ARG A 1 94 ? 2.544 -0.925 3.720 1.00 97.62 94 ARG A CA 1
ATOM 719 C C . ARG A 1 94 ? 2.001 -0.521 5.094 1.00 97.62 94 ARG A C 1
ATOM 721 O O . ARG A 1 94 ? 1.866 -1.350 5.987 1.00 97.62 94 ARG A O 1
ATOM 728 N N . LYS A 1 95 ? 1.744 0.765 5.329 1.00 97.00 95 LYS A N 1
ATOM 729 C CA . LYS A 1 95 ? 1.201 1.217 6.623 1.00 97.00 95 LYS A CA 1
ATOM 730 C C . LYS A 1 95 ? -0.262 0.805 6.759 1.00 97.00 95 LYS A C 1
ATOM 732 O O . LYS A 1 95 ? -0.619 0.165 7.741 1.00 97.00 95 LYS A O 1
ATOM 737 N N . VAL A 1 96 ? -1.058 1.097 5.735 1.00 96.50 96 VAL A N 1
ATOM 738 C CA . VAL A 1 96 ? -2.486 0.771 5.693 1.00 96.50 96 VAL A CA 1
ATOM 739 C C . VAL A 1 96 ? -2.715 -0.743 5.717 1.00 96.50 96 VAL A C 1
ATOM 741 O O . VAL A 1 96 ? -3.535 -1.223 6.489 1.00 96.50 96 VAL A O 1
ATOM 744 N N . GLY A 1 97 ? -1.942 -1.515 4.955 1.00 96.19 97 GLY A N 1
ATOM 745 C CA . GLY A 1 97 ? -2.004 -2.975 4.951 1.00 96.19 97 GLY A CA 1
ATOM 746 C C . GLY A 1 97 ? -1.649 -3.584 6.308 1.00 96.19 97 GLY A C 1
ATOM 747 O O . GLY A 1 97 ? -2.260 -4.566 6.715 1.00 96.19 97 GLY A O 1
ATOM 748 N N . ARG A 1 98 ? -0.716 -2.980 7.058 1.00 96.88 98 ARG A N 1
ATOM 749 C CA . ARG A 1 98 ? -0.407 -3.402 8.434 1.00 96.88 98 ARG A CA 1
ATOM 750 C C . ARG A 1 98 ? -1.559 -3.140 9.393 1.00 96.88 98 ARG A C 1
ATOM 752 O O . ARG A 1 98 ? -1.840 -3.989 10.235 1.00 96.88 98 ARG A O 1
ATOM 759 N N . GLU A 1 99 ? -2.190 -1.976 9.278 1.00 95.94 99 GLU A N 1
ATOM 760 C CA . GLU A 1 99 ? -3.379 -1.619 10.059 1.00 95.94 99 GLU A CA 1
ATOM 761 C C . GLU A 1 99 ? -4.510 -2.620 9.773 1.00 95.94 99 GLU A 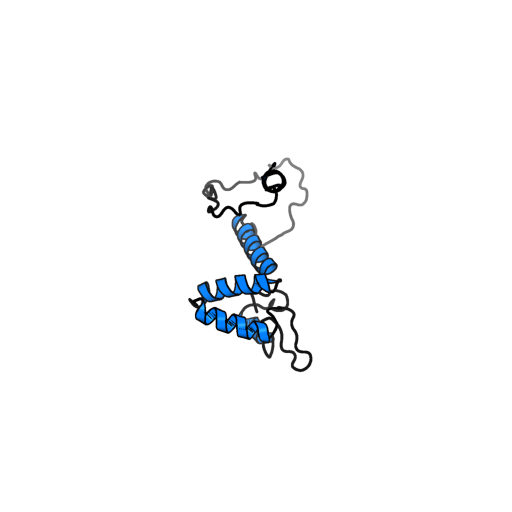C 1
ATOM 763 O O . GLU A 1 99 ? -5.002 -3.251 10.704 1.00 95.94 99 GLU A O 1
ATOM 768 N N . ILE A 1 100 ? -4.803 -2.895 8.496 1.00 95.31 100 ILE A N 1
ATOM 769 C CA . ILE A 1 100 ? -5.812 -3.886 8.079 1.00 95.31 100 ILE A CA 1
ATOM 770 C C . ILE A 1 100 ? -5.461 -5.292 8.581 1.00 95.31 100 ILE A C 1
ATOM 772 O O . ILE A 1 100 ? -6.320 -5.980 9.124 1.00 95.31 100 ILE A O 1
ATOM 776 N N . ALA A 1 101 ? -4.203 -5.725 8.453 1.00 96.56 101 ALA A N 1
ATOM 777 C CA . ALA A 1 101 ? -3.764 -7.039 8.922 1.00 96.56 101 ALA A CA 1
ATOM 778 C C . ALA A 1 101 ? -3.982 -7.216 10.434 1.00 96.56 101 ALA A C 1
ATOM 780 O O . ALA A 1 101 ? -4.413 -8.275 10.896 1.00 96.56 101 ALA A O 1
ATOM 781 N N . LYS A 1 102 ? -3.709 -6.159 11.206 1.00 96.69 102 LYS A N 1
ATOM 782 C CA . LYS A 1 102 ? -3.934 -6.138 12.651 1.00 96.69 102 LYS A CA 1
ATOM 783 C C . LYS A 1 102 ? -5.427 -6.126 12.991 1.00 96.69 102 LYS A C 1
ATOM 785 O O . LYS A 1 102 ? -5.842 -6.896 13.847 1.00 96.69 102 LYS A O 1
ATOM 790 N N . GLU A 1 103 ? -6.213 -5.272 12.340 1.00 95.56 103 GLU A N 1
ATOM 791 C CA . GLU A 1 103 ? -7.639 -5.067 12.632 1.00 95.56 103 GLU A CA 1
ATOM 792 C C . GLU A 1 103 ? -8.511 -6.246 12.185 1.00 95.56 103 GLU A C 1
ATOM 794 O O . GLU A 1 103 ? -9.351 -6.710 12.947 1.00 95.56 103 GLU A O 1
ATOM 799 N N . SER A 1 104 ? -8.301 -6.751 10.968 1.00 94.12 104 SER A N 1
ATOM 800 C CA . SER A 1 104 ? -9.164 -7.775 10.359 1.00 94.12 104 SER A CA 1
ATOM 801 C C . SER A 1 104 ? -8.766 -9.201 10.734 1.00 94.12 104 SER A C 1
ATOM 803 O O . SER A 1 104 ? -9.620 -10.078 10.804 1.00 94.12 104 SER A O 1
ATOM 805 N N . TYR A 1 105 ? -7.473 -9.447 10.973 1.00 94.25 105 TYR A N 1
ATOM 806 C CA . TYR A 1 105 ? -6.953 -10.802 11.186 1.00 94.25 105 TYR A CA 1
ATOM 807 C C . TYR A 1 105 ? -6.207 -10.980 12.513 1.00 94.25 105 TYR A C 1
ATOM 809 O O . TYR A 1 105 ? -5.726 -12.076 12.801 1.00 94.25 105 TYR A O 1
ATOM 817 N N . GLY A 1 106 ? -6.061 -9.923 13.321 1.00 96.50 106 GLY A N 1
ATOM 818 C CA . GLY A 1 106 ? -5.310 -9.983 14.578 1.00 96.50 106 GLY A CA 1
ATOM 819 C C . GLY A 1 106 ? -3.813 -10.246 14.387 1.00 96.50 106 GLY A C 1
ATOM 820 O O . GLY A 1 106 ? -3.149 -10.736 15.300 1.00 96.50 106 GLY A O 1
ATOM 821 N N . TRP A 1 107 ? -3.262 -9.979 13.198 1.00 96.94 107 TRP A N 1
ATOM 822 C CA . TRP A 1 107 ? -1.875 -10.321 12.897 1.00 96.94 107 TRP A CA 1
ATOM 823 C C . TRP A 1 107 ? -0.885 -9.453 13.672 1.00 96.94 107 TRP A C 1
ATOM 825 O O . TRP A 1 107 ? -0.986 -8.225 13.727 1.00 96.94 107 TRP A O 1
ATOM 835 N N . GLY A 1 108 ? 0.129 -10.114 14.229 1.00 95.00 108 GLY A N 1
ATOM 836 C CA . GLY A 1 108 ? 1.284 -9.463 14.827 1.00 95.00 108 GLY A CA 1
ATOM 837 C C . GLY A 1 108 ? 2.357 -9.112 13.794 1.00 95.00 108 GLY A C 1
ATOM 838 O O . GLY A 1 108 ? 2.261 -9.412 12.601 1.00 95.00 108 GLY A O 1
ATOM 839 N N . ALA A 1 109 ? 3.449 -8.511 14.274 1.00 95.69 109 ALA A N 1
ATOM 840 C CA . ALA A 1 109 ? 4.568 -8.096 13.426 1.00 95.69 109 ALA A CA 1
ATOM 841 C C . ALA A 1 109 ? 5.201 -9.258 12.640 1.00 95.69 109 ALA A C 1
ATOM 843 O O . ALA A 1 109 ? 5.676 -9.059 11.524 1.00 95.69 109 ALA A O 1
ATOM 844 N N . ARG A 1 110 ? 5.188 -10.474 13.203 1.00 96.62 110 ARG A N 1
ATOM 845 C CA . ARG A 1 110 ? 5.790 -11.659 12.585 1.00 96.62 110 ARG A CA 1
ATOM 846 C C . ARG A 1 110 ? 5.052 -12.062 11.311 1.00 96.62 110 ARG A C 1
ATOM 848 O O . ARG A 1 110 ? 5.680 -12.140 10.262 1.00 96.62 110 ARG A O 1
ATOM 855 N N . GLN A 1 111 ? 3.735 -12.243 11.373 1.00 97.50 111 GLN A N 1
ATOM 856 C CA . GLN A 1 111 ? 2.919 -12.581 10.202 1.00 97.50 111 GLN A CA 1
ATOM 857 C C . GLN A 1 111 ? 2.998 -11.472 9.152 1.00 97.50 111 GLN A C 1
ATOM 859 O O . GLN A 1 111 ? 3.233 -11.741 7.974 1.00 97.50 111 GLN A O 1
ATOM 864 N N . TYR A 1 112 ? 2.900 -10.215 9.595 1.00 97.81 112 TYR A N 1
ATOM 865 C CA . TYR A 1 112 ? 2.980 -9.078 8.689 1.00 97.81 112 TYR A CA 1
ATOM 866 C C . TYR A 1 112 ? 4.336 -8.980 7.972 1.00 97.81 112 TYR A C 1
ATOM 868 O O . TYR A 1 112 ? 4.374 -8.648 6.794 1.00 97.81 112 TYR A O 1
ATOM 876 N N . SER A 1 113 ? 5.453 -9.305 8.633 1.00 97.81 113 SER A N 1
ATOM 877 C CA . SER A 1 113 ? 6.771 -9.295 7.978 1.00 97.81 113 SER A CA 1
ATOM 878 C C . SER A 1 113 ? 6.887 -10.308 6.835 1.00 97.81 113 SER A C 1
ATOM 880 O O . SER A 1 113 ? 7.523 -10.015 5.824 1.00 97.81 113 SER A O 1
ATOM 882 N N . CYS A 1 114 ? 6.233 -11.468 6.952 1.00 97.81 114 CYS A N 1
ATOM 883 C CA . CYS A 1 114 ? 6.183 -12.451 5.873 1.00 97.81 114 CYS A CA 1
ATOM 884 C C . CYS A 1 114 ? 5.378 -11.914 4.683 1.00 97.81 114 CYS A C 1
ATOM 886 O O . CYS A 1 114 ? 5.826 -12.032 3.542 1.00 97.81 114 CYS A O 1
ATOM 888 N N . LEU A 1 115 ? 4.233 -11.277 4.953 1.00 97.50 115 LEU A N 1
ATOM 889 C CA . LEU A 1 115 ? 3.413 -10.630 3.928 1.00 97.50 115 LEU A CA 1
ATOM 890 C C . LEU A 1 115 ? 4.173 -9.495 3.228 1.00 97.50 115 LEU A C 1
ATOM 892 O O . LEU A 1 115 ? 4.205 -9.435 2.003 1.00 97.50 115 LEU A O 1
ATOM 896 N N . ASP A 1 116 ? 4.830 -8.626 3.998 1.00 98.12 116 ASP A N 1
ATOM 897 C CA . ASP A 1 116 ? 5.604 -7.503 3.470 1.00 98.12 116 ASP A CA 1
ATOM 898 C C . ASP A 1 116 ? 6.738 -7.977 2.560 1.00 98.12 116 ASP A C 1
ATOM 900 O O . ASP A 1 116 ? 6.926 -7.416 1.481 1.00 98.12 116 ASP A O 1
ATOM 904 N N . ALA A 1 117 ? 7.450 -9.039 2.943 1.00 98.31 117 ALA A N 1
ATOM 905 C CA . ALA A 1 117 ? 8.492 -9.632 2.113 1.00 98.31 117 ALA A CA 1
ATOM 906 C C . ALA A 1 117 ? 7.931 -10.249 0.821 1.00 98.31 117 ALA A C 1
ATOM 908 O O . ALA A 1 117 ? 8.532 -10.078 -0.242 1.00 98.31 117 ALA A O 1
ATOM 909 N N . LEU A 1 118 ? 6.788 -10.939 0.901 1.00 98.25 118 LEU A N 1
ATOM 910 C CA . LEU A 1 118 ? 6.113 -11.525 -0.257 1.00 98.25 118 LEU A CA 1
ATOM 911 C C . LEU A 1 118 ? 5.686 -10.434 -1.245 1.00 98.25 118 LEU A C 1
ATOM 913 O O . LEU A 1 118 ? 6.171 -10.401 -2.372 1.00 98.25 118 LEU A O 1
ATOM 917 N N . TRP A 1 119 ? 4.857 -9.485 -0.814 1.00 98.38 119 TRP A N 1
ATOM 918 C CA . TRP A 1 119 ? 4.336 -8.431 -1.690 1.00 98.38 119 TRP A CA 1
ATOM 919 C C . TRP A 1 119 ? 5.407 -7.443 -2.161 1.00 98.38 119 TRP A C 1
ATOM 921 O O . TRP A 1 119 ? 5.291 -6.868 -3.245 1.00 98.38 119 TRP A O 1
ATOM 931 N N . THR A 1 120 ? 6.506 -7.296 -1.411 1.00 98.38 120 THR A N 1
ATOM 932 C CA . THR A 1 120 ? 7.684 -6.573 -1.910 1.00 98.38 120 THR A CA 1
ATOM 933 C C . THR A 1 120 ? 8.267 -7.247 -3.154 1.00 98.38 120 THR A C 1
ATOM 935 O O . THR A 1 120 ? 8.628 -6.546 -4.096 1.00 98.38 120 THR A O 1
ATOM 938 N N . LYS A 1 121 ? 8.337 -8.584 -3.193 1.00 98.06 121 LYS A N 1
ATOM 939 C CA . LYS A 1 121 ? 8.825 -9.322 -4.369 1.00 98.06 121 LYS A CA 1
ATOM 940 C C . LYS A 1 121 ? 7.822 -9.321 -5.522 1.00 98.06 121 LYS A C 1
ATOM 942 O O . LYS A 1 121 ? 8.246 -9.233 -6.667 1.00 98.06 121 LYS A O 1
ATOM 947 N N . GLU A 1 122 ? 6.527 -9.396 -5.221 1.00 97.75 122 GLU A N 1
ATOM 948 C CA . GLU A 1 122 ? 5.470 -9.450 -6.240 1.00 97.75 122 GLU A CA 1
ATOM 949 C C . GLU A 1 122 ? 5.333 -8.137 -7.025 1.00 97.75 122 GLU A C 1
ATOM 951 O O . GLU A 1 122 ? 5.224 -8.130 -8.250 1.00 97.75 122 GLU A O 1
ATOM 956 N N . SER A 1 123 ? 5.336 -7.001 -6.329 1.00 97.94 123 SER A N 1
ATOM 957 C CA . SER A 1 123 ? 4.984 -5.709 -6.937 1.00 97.94 123 SER A CA 1
ATOM 958 C C . SER A 1 123 ? 5.759 -4.526 -6.370 1.00 97.94 123 SER A C 1
ATOM 960 O O . SER A 1 123 ? 5.541 -3.388 -6.787 1.00 97.94 123 SER A O 1
ATOM 962 N N . ASN A 1 124 ? 6.620 -4.760 -5.378 1.00 97.88 124 ASN A N 1
ATOM 963 C CA . ASN A 1 124 ? 7.168 -3.714 -4.521 1.00 97.88 124 ASN A CA 1
ATOM 964 C C . ASN A 1 124 ? 6.076 -2.791 -3.940 1.00 97.88 124 ASN A C 1
ATOM 966 O O . ASN A 1 124 ? 6.263 -1.576 -3.850 1.00 97.88 124 ASN A O 1
ATOM 970 N N . TRP A 1 125 ? 4.923 -3.365 -3.570 1.00 98.31 125 TRP A N 1
ATOM 971 C CA . TRP A 1 125 ? 3.751 -2.632 -3.072 1.00 98.31 125 TRP A CA 1
ATOM 972 C C . TRP A 1 125 ? 3.173 -1.596 -4.052 1.00 98.31 125 TRP A C 1
ATOM 974 O O . TRP A 1 125 ? 2.493 -0.651 -3.650 1.00 98.31 125 TRP A O 1
ATOM 984 N N . ASN A 1 126 ? 3.425 -1.754 -5.352 1.00 98.00 126 ASN A N 1
ATOM 985 C CA . ASN A 1 126 ? 2.839 -0.903 -6.378 1.00 98.00 126 ASN A CA 1
ATOM 986 C C . ASN A 1 126 ? 1.458 -1.432 -6.789 1.00 98.00 126 ASN A C 1
ATOM 988 O O . ASN A 1 126 ? 1.350 -2.429 -7.501 1.00 98.00 126 ASN A O 1
ATOM 992 N N . TYR A 1 127 ? 0.403 -0.706 -6.421 1.00 97.50 127 TYR A N 1
ATOM 993 C CA . TYR A 1 127 ? -0.978 -1.052 -6.774 1.00 97.50 127 TYR A CA 1
ATOM 994 C C . TYR A 1 127 ? -1.261 -1.059 -8.285 1.00 97.50 127 TYR A C 1
ATOM 996 O O . TYR A 1 127 ? -2.239 -1.653 -8.724 1.00 97.50 127 TYR A O 1
ATOM 1004 N N . ARG A 1 128 ? -0.410 -0.426 -9.100 1.00 97.38 128 ARG A N 1
ATOM 1005 C CA . ARG A 1 128 ? -0.526 -0.406 -10.569 1.00 97.38 128 ARG A CA 1
ATOM 1006 C C . ARG A 1 128 ? 0.337 -1.468 -11.247 1.00 97.38 128 ARG A C 1
ATOM 1008 O O . ARG A 1 128 ? 0.372 -1.515 -12.477 1.00 97.38 128 ARG A O 1
ATOM 1015 N N . ALA A 1 129 ? 1.075 -2.279 -10.483 1.00 97.81 129 ALA A N 1
ATOM 1016 C CA . ALA A 1 129 ? 1.956 -3.295 -11.041 1.00 97.81 129 ALA A CA 1
ATOM 1017 C C . ALA A 1 129 ? 1.154 -4.276 -11.899 1.00 97.81 129 ALA A C 1
ATOM 1019 O O . ALA A 1 129 ? 0.169 -4.854 -11.443 1.00 97.81 129 ALA A O 1
ATOM 1020 N N . ARG A 1 130 ? 1.584 -4.476 -13.146 1.00 97.19 130 ARG A N 1
ATOM 1021 C CA . ARG A 1 130 ? 0.975 -5.429 -14.074 1.00 97.19 130 ARG A CA 1
ATOM 1022 C C . ARG A 1 130 ? 2.050 -6.307 -14.686 1.00 97.19 130 ARG A C 1
ATOM 1024 O O . ARG A 1 130 ? 2.965 -5.794 -15.327 1.00 97.19 130 ARG A O 1
ATOM 1031 N N . ASN A 1 131 ? 1.889 -7.619 -14.577 1.00 96.88 131 ASN A N 1
ATOM 1032 C CA . ASN A 1 131 ? 2.712 -8.562 -15.317 1.00 96.88 131 ASN A CA 1
ATOM 1033 C C . ASN A 1 131 ? 2.249 -8.607 -16.792 1.00 96.88 131 ASN A C 1
ATOM 1035 O O . ASN A 1 131 ? 1.105 -8.985 -17.056 1.00 96.88 131 ASN A O 1
ATOM 1039 N N . PRO A 1 132 ? 3.092 -8.238 -17.776 1.00 95.56 132 PRO A N 1
ATOM 1040 C CA . PRO A 1 132 ? 2.686 -8.180 -19.180 1.00 95.56 132 PRO A CA 1
ATOM 1041 C C . PRO A 1 132 ? 2.440 -9.558 -19.807 1.00 95.56 132 PRO A C 1
ATOM 1043 O O . PRO A 1 132 ? 1.672 -9.644 -20.760 1.00 95.56 132 PRO A O 1
ATOM 1046 N N . ARG A 1 133 ? 3.058 -10.623 -19.276 1.00 96.06 133 ARG A N 1
ATOM 1047 C CA . ARG A 1 133 ? 2.910 -11.994 -19.788 1.00 96.06 133 ARG A CA 1
ATOM 1048 C C . ARG A 1 133 ? 1.643 -12.668 -19.276 1.00 96.06 133 ARG A C 1
ATOM 1050 O O . ARG A 1 133 ? 0.932 -13.283 -20.058 1.00 96.06 133 ARG A O 1
ATOM 1057 N N . THR A 1 134 ? 1.382 -12.578 -17.972 1.00 96.38 134 THR A N 1
ATOM 1058 C CA . THR A 1 134 ? 0.275 -13.308 -17.325 1.00 96.38 134 THR A CA 1
ATOM 1059 C C . THR A 1 134 ? -0.966 -12.452 -17.098 1.00 96.38 134 THR A C 1
ATOM 1061 O O . THR A 1 134 ? -2.053 -12.989 -16.918 1.00 96.38 134 THR A O 1
ATOM 1064 N N . GLY A 1 135 ? -0.826 -11.125 -17.081 1.00 95.56 135 GLY A N 1
ATOM 1065 C CA . GLY A 1 135 ? -1.908 -10.205 -16.733 1.00 95.56 135 GLY A CA 1
ATOM 1066 C C . GLY A 1 135 ? -2.178 -10.077 -15.230 1.00 95.56 135 GLY A C 1
ATOM 1067 O O . GLY A 1 135 ? -3.126 -9.380 -14.869 1.00 95.56 135 GLY A O 1
ATOM 1068 N N . ALA A 1 136 ? -1.364 -10.699 -14.366 1.00 97.75 136 ALA A N 1
ATOM 1069 C CA . ALA A 1 136 ? -1.435 -10.506 -12.917 1.00 97.75 136 ALA A CA 1
ATOM 1070 C C . ALA A 1 136 ? -1.321 -9.014 -12.554 1.00 97.75 136 ALA A C 1
ATOM 1072 O O . ALA A 1 136 ? -0.591 -8.270 -13.222 1.00 97.75 136 ALA A O 1
ATOM 1073 N N . HIS A 1 137 ? -2.069 -8.565 -11.541 1.00 98.06 137 HIS A N 1
ATOM 1074 C CA . HIS A 1 137 ? -2.189 -7.139 -11.228 1.00 98.06 137 HIS A CA 1
ATOM 1075 C C . HIS A 1 137 ? -2.176 -6.830 -9.730 1.00 98.06 137 HIS A C 1
ATOM 1077 O O . HIS A 1 137 ? -2.598 -7.646 -8.911 1.00 98.06 137 HIS A O 1
ATOM 1083 N N . GLY A 1 138 ? -1.755 -5.609 -9.406 1.00 97.94 138 GLY A N 1
ATOM 1084 C CA . GLY A 1 138 ? -1.860 -5.026 -8.076 1.00 97.94 138 GLY A CA 1
ATOM 1085 C C . GLY A 1 138 ? -0.739 -5.425 -7.126 1.00 97.94 138 GLY A C 1
ATOM 1086 O O . GLY A 1 138 ? 0.215 -6.113 -7.502 1.00 97.94 138 GLY A O 1
ATOM 1087 N N . ILE A 1 139 ? -0.889 -4.996 -5.875 1.00 98.19 139 ILE A N 1
ATOM 1088 C CA . ILE A 1 139 ? -0.007 -5.328 -4.757 1.00 98.19 139 ILE A CA 1
ATOM 1089 C C . ILE A 1 139 ? 0.194 -6.850 -4.637 1.00 98.19 139 ILE A C 1
ATOM 1091 O O . ILE A 1 139 ? 1.355 -7.274 -4.634 1.00 98.19 139 ILE A O 1
ATOM 1095 N N . PRO A 1 140 ? -0.872 -7.681 -4.612 1.00 97.31 140 PRO A N 1
ATOM 1096 C CA . PRO A 1 140 ? -0.725 -9.125 -4.452 1.00 97.31 140 PRO A CA 1
ATOM 1097 C C . PRO A 1 140 ? -0.383 -9.872 -5.749 1.00 97.31 140 PRO A C 1
ATOM 1099 O O . PRO A 1 140 ? -0.252 -11.091 -5.703 1.00 97.31 140 PRO A O 1
ATOM 1102 N N . GLN A 1 141 ? -0.293 -9.189 -6.901 1.00 98.06 141 GLN A N 1
ATOM 1103 C CA . GLN A 1 141 ? -0.204 -9.831 -8.222 1.00 98.06 141 GLN A CA 1
ATOM 1104 C C . GLN A 1 141 ? -1.293 -10.906 -8.426 1.00 98.06 141 GLN A C 1
ATOM 1106 O O . GLN A 1 141 ? -1.030 -12.038 -8.834 1.00 98.06 141 GLN A O 1
ATOM 1111 N N . ALA A 1 142 ? -2.553 -10.550 -8.155 1.00 97.56 142 ALA A N 1
ATOM 1112 C CA . ALA A 1 142 ? -3.671 -11.484 -8.239 1.00 97.56 142 ALA A CA 1
ATOM 1113 C C . ALA A 1 142 ? -3.902 -11.984 -9.677 1.00 97.56 142 ALA A C 1
ATOM 1115 O O . ALA A 1 142 ? -3.916 -11.199 -10.633 1.00 97.56 142 ALA A O 1
ATOM 1116 N N . LEU A 1 143 ? -4.137 -13.296 -9.818 1.00 96.50 143 LEU A N 1
ATOM 1117 C CA . LEU A 1 143 ? -4.440 -13.958 -11.089 1.00 96.50 143 LEU A CA 1
ATOM 1118 C C . LEU A 1 143 ? -5.665 -14.899 -10.959 1.00 96.50 143 LEU A C 1
ATOM 1120 O O . LEU A 1 143 ? -5.634 -15.858 -10.173 1.00 96.50 143 LEU A O 1
ATOM 1124 N N . PRO A 1 144 ? -6.748 -14.666 -11.728 1.00 96.12 144 PRO A N 1
ATOM 1125 C CA . PRO A 1 144 ? -7.056 -13.423 -12.443 1.00 96.12 144 PRO A CA 1
ATOM 1126 C C . PRO A 1 144 ? -7.232 -12.244 -11.475 1.00 96.12 144 PRO A C 1
ATOM 1128 O O . PRO A 1 144 ? -7.663 -12.421 -10.336 1.00 96.12 144 PRO A O 1
ATOM 1131 N N . ALA A 1 145 ? -6.930 -11.032 -11.943 1.00 95.75 145 ALA A N 1
ATOM 1132 C CA . ALA A 1 145 ? -7.014 -9.821 -11.124 1.00 95.75 145 ALA A CA 1
ATOM 1133 C C . ALA A 1 145 ? -8.442 -9.513 -10.620 1.00 95.75 145 ALA A C 1
ATOM 1135 O O . ALA A 1 145 ? -8.603 -8.894 -9.575 1.00 95.75 145 ALA A O 1
ATOM 1136 N N . THR A 1 146 ? -9.474 -10.016 -11.309 1.00 95.88 146 THR A N 1
ATOM 1137 C CA . THR A 1 146 ? -10.892 -9.898 -10.917 1.00 95.88 146 THR A CA 1
ATOM 1138 C C . THR A 1 146 ? -11.213 -10.531 -9.562 1.00 95.88 146 THR A C 1
ATOM 1140 O O . THR A 1 146 ? -12.241 -10.221 -8.978 1.00 95.88 146 THR A O 1
ATOM 1143 N N . LYS A 1 147 ? -10.330 -11.365 -8.997 1.00 95.56 147 LYS A N 1
ATOM 1144 C CA . LYS A 1 147 ? -10.504 -11.902 -7.638 1.00 95.56 147 LYS A CA 1
ATOM 1145 C C . LYS A 1 147 ? -10.577 -10.820 -6.554 1.00 95.56 147 LYS A C 1
ATOM 1147 O O . LYS A 1 147 ? -11.166 -11.078 -5.513 1.00 95.56 147 LYS A O 1
ATOM 1152 N N . MET A 1 148 ? -10.021 -9.632 -6.797 1.00 96.69 148 MET A N 1
ATOM 1153 C CA . MET A 1 148 ? -10.099 -8.500 -5.863 1.00 96.69 148 MET A CA 1
ATOM 1154 C C . MET A 1 148 ? -11.497 -7.845 -5.837 1.00 96.69 148 MET A C 1
ATOM 1156 O O . MET A 1 148 ? -11.828 -7.136 -4.892 1.00 96.69 148 MET A O 1
ATOM 1160 N N . GLU A 1 149 ? -12.375 -8.145 -6.807 1.00 96.44 149 GLU A N 1
ATOM 1161 C CA . GLU A 1 149 ? -13.750 -7.608 -6.860 1.00 96.44 149 GLU A CA 1
ATOM 1162 C C . GLU A 1 149 ? -14.621 -8.060 -5.685 1.00 96.44 149 GLU A C 1
ATOM 1164 O O . GLU A 1 149 ? -15.613 -7.404 -5.383 1.00 96.44 149 GLU A O 1
ATOM 1169 N N . VAL A 1 150 ? -14.226 -9.131 -4.985 1.00 95.25 150 VAL A N 1
ATOM 1170 C CA . VAL A 1 150 ? -14.890 -9.579 -3.751 1.00 95.25 150 VAL A CA 1
ATOM 1171 C C . VAL A 1 150 ? -14.802 -8.541 -2.627 1.00 95.25 150 VAL A C 1
ATOM 1173 O O . VAL A 1 150 ? -15.672 -8.509 -1.762 1.00 95.25 150 VAL A O 1
ATOM 1176 N N . VAL A 1 151 ? -13.763 -7.700 -2.636 1.00 94.56 151 VAL A N 1
ATOM 1177 C CA . VAL A 1 151 ? -13.579 -6.614 -1.664 1.00 94.56 151 VAL A CA 1
ATOM 1178 C C . VAL A 1 151 ? -14.194 -5.321 -2.194 1.00 94.56 151 VAL A C 1
ATOM 1180 O O . VAL A 1 151 ? -14.902 -4.628 -1.468 1.00 94.56 151 VAL A O 1
ATOM 1183 N N . GLY A 1 152 ? -13.952 -5.000 -3.466 1.00 94.12 152 GLY A N 1
ATOM 1184 C CA . GLY A 1 152 ? -14.536 -3.837 -4.124 1.00 94.12 152 GLY A CA 1
ATOM 1185 C C . GLY A 1 152 ? -14.225 -3.803 -5.615 1.00 94.12 152 GLY A C 1
ATOM 1186 O O . GLY A 1 152 ? -13.165 -4.237 -6.056 1.00 94.12 152 GLY A O 1
ATOM 1187 N N . THR A 1 153 ? -15.139 -3.265 -6.422 1.00 96.00 153 THR A N 1
ATOM 1188 C CA . THR A 1 153 ? -14.987 -3.199 -7.889 1.00 96.00 153 THR A CA 1
ATOM 1189 C C . THR A 1 153 ? -13.948 -2.169 -8.352 1.00 96.00 153 THR A C 1
ATOM 1191 O O . THR A 1 153 ? -13.559 -2.153 -9.519 1.00 96.00 153 THR A O 1
ATOM 1194 N N . ASP A 1 154 ? -13.486 -1.300 -7.453 1.00 95.50 154 ASP A N 1
ATOM 1195 C CA . ASP A 1 154 ? -12.561 -0.190 -7.698 1.00 95.50 154 ASP A CA 1
ATOM 1196 C C . ASP A 1 154 ? -11.077 -0.547 -7.476 1.00 95.50 154 ASP A C 1
ATOM 1198 O O . ASP A 1 154 ? -10.213 0.334 -7.537 1.00 95.50 154 ASP A O 1
ATOM 1202 N N . TRP A 1 155 ? -10.759 -1.834 -7.290 1.00 95.75 155 TRP A N 1
ATOM 1203 C CA . TRP A 1 155 ? -9.413 -2.360 -7.004 1.00 95.75 155 TRP A CA 1
ATOM 1204 C C . TRP A 1 155 ? -8.321 -1.891 -7.977 1.00 95.75 155 TRP A C 1
ATOM 1206 O O . TRP A 1 155 ? -7.144 -1.848 -7.631 1.00 95.75 155 TRP A O 1
ATOM 1216 N N . ARG A 1 156 ? -8.666 -1.500 -9.212 1.00 95.31 156 ARG A N 1
ATOM 1217 C CA . ARG A 1 156 ? -7.696 -0.960 -10.191 1.00 95.31 156 ARG A CA 1
ATOM 1218 C C . ARG A 1 156 ? -7.125 0.400 -9.789 1.00 95.31 156 ARG A C 1
ATOM 1220 O O . ARG A 1 156 ? -6.014 0.745 -10.187 1.00 95.31 156 ARG A O 1
ATOM 1227 N N . THR A 1 157 ? -7.890 1.187 -9.042 1.00 95.38 157 THR A N 1
ATOM 1228 C CA . THR A 1 157 ? -7.562 2.573 -8.669 1.00 95.38 157 THR A CA 1
ATOM 1229 C C . THR A 1 157 ? -7.480 2.785 -7.164 1.00 95.38 157 THR A C 1
ATOM 1231 O O . THR A 1 157 ? -7.002 3.832 -6.717 1.00 95.38 157 THR A O 1
ATOM 1234 N N . ASN A 1 158 ? -7.940 1.804 -6.392 1.00 96.06 158 ASN A N 1
ATOM 1235 C CA . ASN A 1 158 ? -7.971 1.829 -4.946 1.00 96.06 158 ASN A CA 1
ATOM 1236 C C . ASN A 1 158 ? -7.074 0.711 -4.378 1.00 96.06 158 ASN A C 1
ATOM 1238 O O . ASN A 1 158 ? -7.446 -0.458 -4.414 1.00 96.06 158 ASN A O 1
ATOM 1242 N N . PRO A 1 159 ? -5.894 1.053 -3.832 1.00 96.69 159 PRO A N 1
ATOM 1243 C CA . PRO A 1 159 ? -4.983 0.085 -3.221 1.00 96.69 159 PRO A CA 1
ATOM 1244 C C . PRO A 1 159 ? -5.541 -0.597 -1.967 1.00 96.69 159 PRO A C 1
ATOM 1246 O O . PRO A 1 159 ? -4.997 -1.607 -1.545 1.00 96.69 159 PRO A O 1
ATOM 1249 N N . VAL A 1 160 ? -6.566 -0.021 -1.329 1.00 96.19 160 VAL A N 1
ATOM 1250 C CA . VAL A 1 160 ? -7.171 -0.562 -0.100 1.00 96.19 160 VAL A CA 1
ATOM 1251 C C . VAL A 1 160 ? -8.085 -1.747 -0.408 1.00 96.19 160 VAL A C 1
ATOM 1253 O O . VAL A 1 160 ? -8.287 -2.592 0.457 1.00 96.19 160 VAL A O 1
ATOM 1256 N N . THR A 1 161 ? -8.623 -1.815 -1.628 1.00 95.38 161 THR A N 1
ATOM 1257 C CA . THR A 1 161 ? -9.490 -2.908 -2.088 1.00 95.38 161 THR A CA 1
ATOM 1258 C C . THR A 1 161 ? -8.735 -3.985 -2.878 1.00 95.38 161 THR A C 1
ATOM 1260 O O . THR A 1 161 ? -9.369 -4.890 -3.416 1.00 95.38 161 THR A O 1
ATOM 1263 N N . GLN A 1 162 ? -7.396 -3.911 -2.935 1.00 95.19 162 GLN A N 1
ATOM 1264 C CA . GLN A 1 162 ? -6.515 -4.966 -3.463 1.00 95.19 162 GLN A CA 1
ATOM 1265 C C . GLN A 1 162 ? -6.095 -5.951 -2.373 1.00 95.19 162 GLN A C 1
ATOM 1267 O O . GLN A 1 162 ? -6.098 -7.168 -2.665 1.00 95.19 162 GLN A O 1
#

Foldseek 3Di:
DDPCPVVVVVVVVVVVVVVPPPPVPPPPPPPDPPPPPPPDPPDDPPPDDPPPPDDCDPDDDCPPDDPDDDPVNVVVVVVVVVLQVLLQDLVSVLVSVVVCCCVVPVDDPVVSVVLCVQLCVVANSHQQDADPPQRQGGSNSDVVPCVLCVQNPCSSRGNNSD

pLDDT: mean 78.44, std 20.73, range [39.41, 98.38]

Sequence (162 aa):
MLPNRRAIVALAFATLFISSVEISHAQPVYKEPIELLVVQPGDSLKVSVPGDLEPNWPTLIEMSDRSLVMAWDMLMVSVMIQKVEKARSANGARKVGREIAKESYGWGARQYSCLDALWTKESNWNYRARNPRTGAHGIPQALPATKMEVVGTDWRTNPVTQ

Radius of gyration: 27.74 Å; chains: 1; bounding box: 99×51×44 Å

Secondary structure (DSSP, 8-state):
--TTHHHHHHHHHHHHHHHT--GGG------S--------S------PPPPTTS---------TT-----HHHHHHHHHHHHHHHHHTSHHHHHHHHHHHHHHHH---HHHHHHHHHHHHHHHTT-TT-B-TTT--BTTTTBSSGGGGGGT-TTTTT-GGG-